Protein AF-A0A8S3KA37-F1 (afdb_monomer_lite)

InterPro domains:
  IPR011990 Tetratricopeptide-like helical domain superfamily [G3DSA:1.25.40.10] (1-98)
  IPR050421 Pentatricopeptide repeat-containing [PTHR47928] (1-91)

Secondary structure (DSSP, 8-state):
-HHHHHTT-HHHHHHHHHHHHTTS---HHHHHHHHHHHHHTT-HHHHHHHHHHHHHH-TT-HHHHHHHHHHHHHHHHHTT-HHHHHHHHHHHHHHHT--

Sequence (99 aa):
VDCLSRLFMFDEAQKLIEDYKKTNTPNIVMYMSLLSGARNSRNSNLSEKIYKRMKTLFPNAKESLAAGVVLLSNIYSSLGKHEEAKTFRSNQIEELGVK

Organism: NCBI:txid392030

Foldseek 3Di:
DLVCLLVVVLVVLVVVQVVCVVPDQRDLVSLLSNLLSCLVVLNLPSLVVSLVVCCVRPVPPLVSSLVSLLSSLVSCVVVVNNVCSVVSNVVSNVVSVPD

pLDDT: mean 93.56, std 5.08, range [57.84, 97.88]

Radius of gyration: 13.3 Å; chains: 1; bounding box: 25×32×36 Å

Structure (mmCIF, N/CA/C/O backbone):
data_AF-A0A8S3KA37-F1
#
_entry.id   AF-A0A8S3KA37-F1
#
loop_
_atom_site.group_PDB
_atom_site.id
_atom_site.type_symbol
_atom_site.label_atom_id
_atom_site.label_alt_id
_atom_site.label_comp_id
_atom_site.label_asym_id
_atom_site.label_entity_id
_atom_site.label_seq_id
_atom_site.pdbx_PDB_ins_code
_atom_site.Cartn_x
_atom_site.Cartn_y
_atom_site.Cartn_z
_atom_site.occupancy
_atom_site.B_iso_or_equiv
_atom_site.auth_seq_id
_atom_site.auth_comp_id
_atom_site.auth_asym_id
_atom_site.auth_atom_id
_atom_site.pdbx_PDB_model_num
ATOM 1 N N . VAL A 1 1 ? -5.691 -3.328 -12.843 1.00 93.62 1 VAL A N 1
ATOM 2 C CA . VAL A 1 1 ? -5.612 -3.328 -11.361 1.00 93.62 1 VAL A CA 1
ATOM 3 C C . VAL A 1 1 ? -6.843 -2.684 -10.751 1.00 93.62 1 VAL A C 1
ATOM 5 O O . VAL A 1 1 ? -7.555 -3.400 -10.071 1.00 93.62 1 VAL A O 1
ATOM 8 N N . ASP A 1 2 ? -7.159 -1.419 -11.063 1.00 94.12 2 ASP A N 1
ATOM 9 C CA . ASP A 1 2 ? -8.346 -0.719 -10.523 1.00 94.12 2 ASP A CA 1
ATOM 10 C C . ASP A 1 2 ? -9.649 -1.539 -10.606 1.00 94.12 2 ASP A C 1
ATOM 12 O O . ASP A 1 2 ? -10.267 -1.783 -9.573 1.00 94.12 2 ASP A O 1
ATOM 16 N N . CYS A 1 3 ? -10.015 -2.064 -11.785 1.00 96.62 3 CYS A N 1
ATOM 17 C CA . CYS A 1 3 ? -11.229 -2.881 -11.937 1.00 96.62 3 CYS A CA 1
ATOM 18 C C . CYS A 1 3 ? -11.251 -4.106 -11.005 1.00 96.62 3 CYS A C 1
A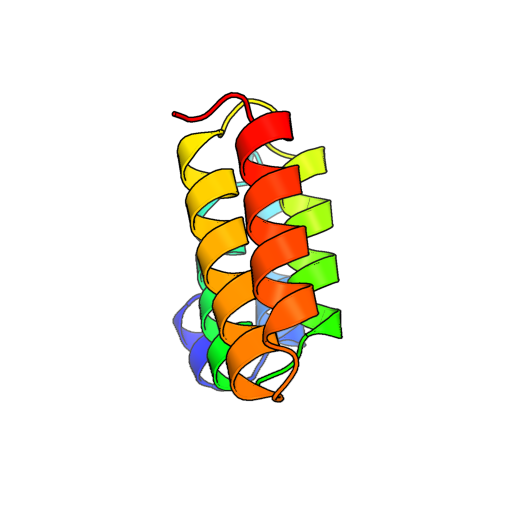TOM 20 O O . CYS A 1 3 ? -12.232 -4.324 -10.303 1.00 96.62 3 CYS A O 1
ATOM 22 N N . LEU A 1 4 ? -10.155 -4.874 -10.955 1.00 96.56 4 LEU A N 1
ATOM 23 C CA . LEU A 1 4 ? -10.040 -6.068 -10.105 1.00 96.56 4 LEU A CA 1
ATOM 24 C C . LEU A 1 4 ? -10.139 -5.703 -8.618 1.00 96.56 4 LEU A C 1
ATOM 26 O O . LEU A 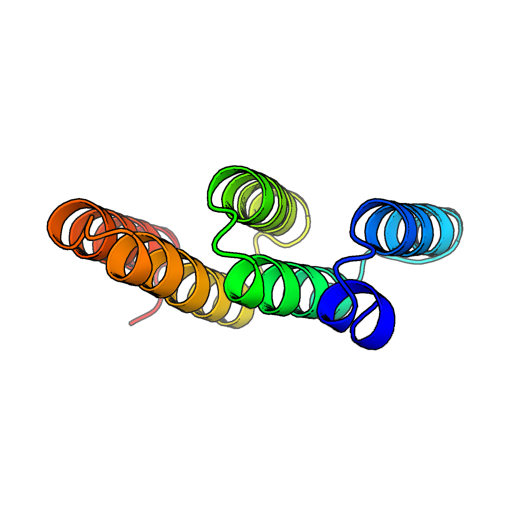1 4 ? -10.866 -6.337 -7.862 1.00 96.56 4 LEU A O 1
ATOM 30 N N . SER A 1 5 ? -9.467 -4.629 -8.201 1.00 94.06 5 SER A N 1
ATOM 31 C CA . SER A 1 5 ? -9.482 -4.171 -6.811 1.00 94.06 5 SER A CA 1
ATOM 32 C C . SER A 1 5 ? -10.860 -3.669 -6.365 1.00 94.06 5 SER A C 1
ATOM 34 O O . SER A 1 5 ? -11.217 -3.851 -5.204 1.00 94.06 5 SER A O 1
ATOM 36 N N . ARG A 1 6 ? -11.658 -3.080 -7.267 1.00 91.88 6 ARG A N 1
ATOM 37 C CA . ARG A 1 6 ? -13.056 -2.693 -6.987 1.00 91.88 6 ARG A CA 1
ATOM 38 C C . ARG A 1 6 ? -14.008 -3.884 -6.891 1.00 91.88 6 ARG A C 1
ATOM 40 O O . ARG A 1 6 ? -15.025 -3.774 -6.219 1.00 91.88 6 ARG A O 1
ATOM 47 N N . LEU A 1 7 ? -13.667 -4.999 -7.533 1.00 94.38 7 LEU A N 1
ATOM 48 C CA . LEU A 1 7 ? -14.394 -6.269 -7.452 1.00 94.38 7 LEU A CA 1
ATOM 49 C C . LEU A 1 7 ? -13.900 -7.166 -6.305 1.00 94.38 7 LEU A C 1
ATOM 51 O O . LEU A 1 7 ? -14.300 -8.322 -6.226 1.00 94.38 7 LEU A O 1
ATOM 55 N N . PHE A 1 8 ? -13.022 -6.658 -5.430 1.00 92.81 8 PHE A N 1
A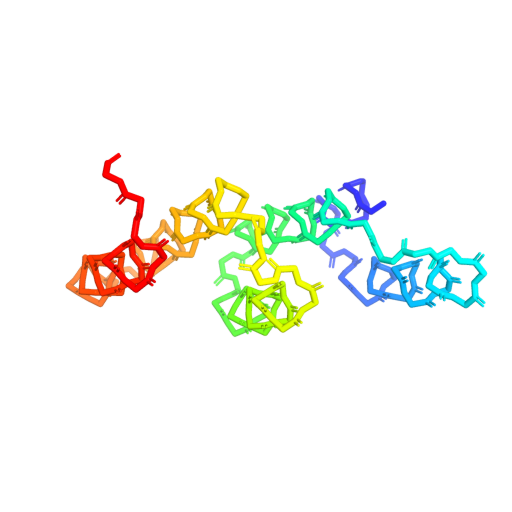TOM 56 C CA . PHE A 1 8 ? -12.392 -7.411 -4.335 1.00 92.81 8 PHE A CA 1
ATOM 57 C C . PHE A 1 8 ? -11.552 -8.621 -4.790 1.00 92.81 8 PHE A C 1
ATOM 59 O O . PHE A 1 8 ? -11.184 -9.468 -3.979 1.00 92.81 8 PHE A O 1
ATOM 66 N N . MET A 1 9 ? -11.177 -8.662 -6.072 1.00 95.94 9 MET A N 1
ATOM 67 C CA . MET A 1 9 ? -10.307 -9.671 -6.688 1.00 95.94 9 MET A CA 1
ATOM 68 C C . MET A 1 9 ? -8.834 -9.316 -6.439 1.00 95.94 9 MET A C 1
ATOM 70 O O . MET A 1 9 ? -8.090 -8.904 -7.337 1.00 95.94 9 MET A O 1
ATOM 74 N N . PHE A 1 10 ? -8.437 -9.327 -5.164 1.00 94.25 10 PHE A N 1
ATOM 75 C CA . PHE A 1 10 ? -7.138 -8.812 -4.725 1.00 94.25 10 PHE A CA 1
ATOM 76 C C . PHE A 1 10 ? -5.963 -9.695 -5.132 1.00 94.25 10 PHE A C 1
ATOM 78 O O . PHE A 1 10 ? -4.875 -9.166 -5.369 1.00 94.25 10 PHE A O 1
ATOM 85 N N . ASP A 1 11 ? -6.164 -11.005 -5.227 1.00 95.12 11 ASP A N 1
ATOM 86 C CA . ASP A 1 11 ? -5.110 -11.942 -5.609 1.00 95.12 1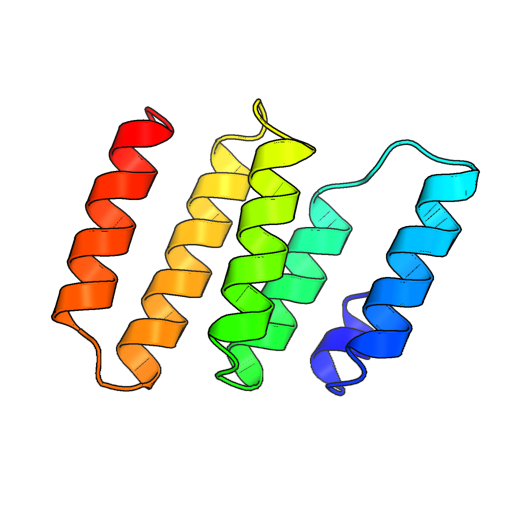1 ASP A CA 1
ATOM 87 C C . ASP A 1 11 ? -4.806 -11.824 -7.104 1.00 95.12 11 ASP A C 1
ATOM 89 O O . ASP A 1 11 ? -3.646 -11.740 -7.505 1.00 95.12 11 ASP A O 1
ATOM 93 N N . GLU A 1 12 ? -5.835 -11.678 -7.939 1.00 97.88 12 GLU A N 1
ATOM 94 C CA . GLU A 1 12 ? -5.703 -11.411 -9.370 1.00 97.88 12 GLU A CA 1
ATOM 95 C C . GLU A 1 12 ? -5.077 -10.040 -9.622 1.00 97.88 12 GLU A C 1
ATOM 97 O O . GLU A 1 12 ? -4.218 -9.891 -10.492 1.00 97.88 12 GLU A O 1
ATOM 102 N N . ALA A 1 13 ? -5.469 -9.030 -8.841 1.00 97.38 13 ALA A N 1
ATOM 103 C CA . ALA A 1 13 ? -4.872 -7.706 -8.923 1.00 97.38 13 ALA A CA 1
ATOM 104 C C . ALA A 1 13 ? -3.377 -7.727 -8.556 1.00 97.38 13 ALA A C 1
ATOM 106 O O . ALA A 1 13 ? -2.577 -7.083 -9.236 1.00 97.38 13 ALA A O 1
ATOM 107 N N . GLN A 1 14 ? -2.991 -8.483 -7.522 1.00 95.88 14 GLN A N 1
ATOM 108 C CA . GLN A 1 14 ? -1.591 -8.683 -7.139 1.00 95.88 14 GLN A CA 1
ATOM 109 C C . GLN A 1 14 ? -0.818 -9.468 -8.198 1.00 95.88 14 GLN A C 1
ATOM 111 O O . GLN A 1 14 ? 0.271 -9.047 -8.584 1.00 95.88 14 GLN A O 1
ATOM 116 N N . LYS A 1 15 ? -1.393 -10.554 -8.724 1.00 97.50 15 LYS A N 1
ATOM 117 C CA . LYS A 1 15 ? -0.790 -11.332 -9.809 1.00 97.50 15 LYS A CA 1
ATOM 118 C C . LYS A 1 15 ? -0.522 -10.458 -11.032 1.00 97.50 15 LYS A C 1
ATOM 120 O O . LYS A 1 15 ? 0.578 -10.498 -11.565 1.00 97.50 15 LYS A O 1
ATOM 125 N N . LEU A 1 16 ? -1.473 -9.603 -11.413 1.00 97.69 16 LEU A N 1
ATOM 126 C CA . LEU A 1 16 ? -1.303 -8.661 -12.520 1.00 97.69 16 LEU A CA 1
ATOM 127 C C . LEU A 1 16 ? -0.146 -7.674 -12.281 1.00 97.69 16 LEU A C 1
ATOM 129 O O . LEU A 1 16 ? 0.591 -7.357 -13.213 1.00 97.69 16 LEU A O 1
ATOM 133 N N . ILE A 1 17 ? 0.030 -7.186 -11.047 1.00 97.12 17 ILE A N 1
ATOM 134 C CA . ILE A 1 17 ? 1.171 -6.330 -10.680 1.00 97.12 17 ILE A CA 1
ATOM 135 C C . ILE A 1 17 ? 2.488 -7.102 -10.796 1.00 97.12 17 ILE A C 1
ATOM 137 O O . ILE A 1 17 ? 3.456 -6.585 -11.353 1.00 97.12 17 ILE A O 1
ATOM 141 N N . GLU A 1 18 ? 2.542 -8.327 -10.279 1.00 96.19 18 GLU A N 1
ATOM 142 C CA . GLU A 1 18 ? 3.753 -9.148 -10.327 1.00 96.19 18 GLU A CA 1
ATOM 143 C C . GLU A 1 18 ? 4.106 -9.577 -11.757 1.00 96.19 18 GLU A C 1
ATOM 145 O O . GLU A 1 18 ? 5.278 -9.542 -12.124 1.00 96.19 18 GLU A O 1
ATOM 150 N N . ASP A 1 19 ? 3.116 -9.885 -12.595 1.00 97.62 19 ASP A N 1
ATOM 151 C CA . ASP A 1 19 ? 3.321 -10.173 -14.015 1.00 97.62 19 ASP A CA 1
ATOM 152 C C . ASP A 1 19 ? 3.838 -8.942 -14.772 1.00 97.62 19 ASP A C 1
ATOM 154 O O . ASP A 1 19 ? 4.809 -9.051 -15.519 1.00 97.62 19 ASP A O 1
ATOM 158 N N . TYR A 1 20 ? 3.272 -7.755 -14.523 1.00 96.56 20 TYR A N 1
ATOM 159 C CA . TYR A 1 20 ? 3.753 -6.501 -15.114 1.00 96.56 20 TYR A CA 1
ATOM 160 C C . TYR A 1 20 ? 5.226 -6.226 -14.773 1.00 96.56 20 TYR A C 1
ATOM 162 O O . TYR A 1 20 ? 6.007 -5.831 -15.641 1.00 96.56 20 TYR A O 1
ATOM 170 N N . LYS A 1 21 ? 5.631 -6.496 -13.526 1.00 95.44 21 LYS A N 1
ATOM 171 C CA . LYS A 1 21 ? 7.004 -6.284 -13.038 1.00 95.44 21 LYS A CA 1
ATOM 172 C C . LYS A 1 21 ? 8.053 -7.189 -13.682 1.00 95.44 21 LYS A C 1
ATOM 174 O O . LYS A 1 21 ? 9.236 -6.878 -13.588 1.00 95.44 21 LYS A O 1
ATOM 179 N N . LYS A 1 22 ? 7.660 -8.296 -14.320 1.00 96.25 22 LYS A N 1
ATOM 180 C CA . LYS A 1 22 ? 8.610 -9.200 -14.994 1.00 96.25 22 LYS A CA 1
ATOM 181 C C . LYS A 1 22 ? 9.309 -8.532 -16.176 1.00 96.25 22 LYS A C 1
ATOM 183 O O . LYS A 1 22 ? 10.427 -8.911 -16.504 1.00 96.25 22 LYS A O 1
ATOM 188 N N . THR A 1 23 ? 8.658 -7.560 -16.813 1.00 96.81 23 THR A N 1
ATOM 189 C CA . THR A 1 23 ? 9.169 -6.893 -18.020 1.00 96.81 23 THR A CA 1
ATOM 190 C C . THR A 1 23 ? 9.152 -5.368 -17.932 1.00 96.81 23 THR A C 1
ATOM 192 O O . THR A 1 23 ? 9.646 -4.711 -18.842 1.00 96.81 23 THR A O 1
ATOM 195 N N . ASN A 1 24 ? 8.622 -4.790 -16.848 1.00 97.19 24 ASN A N 1
ATOM 196 C CA . ASN A 1 24 ? 8.497 -3.344 -16.675 1.00 97.19 24 ASN A CA 1
ATOM 197 C C . ASN A 1 24 ? 8.951 -2.896 -15.283 1.00 97.19 24 ASN A C 1
ATOM 199 O O . ASN A 1 24 ? 8.810 -3.618 -14.294 1.00 97.19 24 ASN A O 1
ATOM 203 N N . THR A 1 25 ? 9.408 -1.648 -15.186 1.00 94.94 25 THR A N 1
ATOM 204 C CA . THR A 1 25 ? 9.644 -0.987 -13.898 1.00 94.94 25 THR A CA 1
ATOM 205 C C . THR A 1 25 ? 8.334 -0.900 -13.108 1.00 94.94 25 THR A C 1
ATOM 207 O O . THR A 1 25 ? 7.314 -0.519 -13.691 1.00 94.94 25 THR A O 1
ATOM 210 N N . PRO A 1 26 ? 8.328 -1.211 -11.794 1.00 93.56 26 PRO A N 1
ATOM 211 C CA . PRO A 1 26 ? 7.145 -1.071 -10.953 1.00 93.56 26 PRO A CA 1
ATOM 212 C C . PRO A 1 26 ? 6.479 0.299 -11.118 1.00 93.56 26 PRO A C 1
ATOM 214 O O . PRO A 1 26 ? 7.152 1.325 -11.167 1.00 93.56 26 PRO A O 1
ATOM 217 N N . ASN A 1 27 ? 5.148 0.319 -11.170 1.00 95.88 27 ASN A N 1
ATOM 218 C CA . ASN A 1 27 ? 4.376 1.548 -11.309 1.00 95.88 27 ASN A CA 1
ATOM 219 C C . ASN A 1 27 ? 3.557 1.797 -10.038 1.00 95.88 27 ASN A C 1
ATOM 221 O O . ASN A 1 27 ? 2.682 1.002 -9.687 1.00 95.88 27 ASN A O 1
ATOM 225 N N . ILE A 1 28 ? 3.824 2.913 -9.358 1.00 96.31 28 ILE A N 1
ATOM 226 C CA . ILE A 1 28 ? 3.156 3.270 -8.102 1.00 96.31 28 ILE A CA 1
ATOM 227 C C . ILE A 1 28 ? 1.638 3.417 -8.249 1.00 96.31 28 ILE A C 1
ATOM 229 O O . ILE A 1 28 ? 0.902 3.084 -7.321 1.00 96.31 28 ILE A O 1
ATOM 233 N N . VAL A 1 29 ? 1.150 3.825 -9.425 1.00 96.19 29 VAL A N 1
ATOM 234 C CA . VAL A 1 29 ? -0.287 3.978 -9.697 1.00 96.19 29 VAL A CA 1
ATOM 235 C C . VAL A 1 29 ? -1.013 2.642 -9.541 1.00 96.19 29 VAL A C 1
ATOM 237 O O . VAL A 1 29 ? -2.104 2.601 -8.979 1.00 96.19 29 VAL A O 1
ATOM 240 N N . MET A 1 30 ? -0.390 1.528 -9.943 1.00 97.31 30 MET A N 1
ATOM 241 C CA . MET A 1 30 ? -0.976 0.195 -9.774 1.00 97.31 30 MET A CA 1
ATOM 242 C C . MET A 1 30 ? -1.163 -0.152 -8.292 1.00 97.31 30 MET A C 1
ATOM 244 O O . MET A 1 30 ? -2.217 -0.649 -7.899 1.00 97.31 30 MET A O 1
ATOM 248 N N . TYR A 1 31 ? -0.176 0.162 -7.452 1.00 97.25 31 TYR A N 1
ATOM 249 C CA . TYR A 1 31 ? -0.272 -0.052 -6.008 1.00 97.25 31 TYR A CA 1
ATOM 250 C C . TYR A 1 31 ? -1.294 0.886 -5.350 1.00 97.25 31 TYR A C 1
ATOM 252 O O . TYR A 1 31 ? -2.044 0.443 -4.482 1.00 97.25 31 TYR A O 1
ATOM 260 N N . MET A 1 32 ? -1.400 2.140 -5.805 1.00 96.19 32 MET A N 1
ATOM 261 C CA . MET A 1 32 ? -2.434 3.079 -5.348 1.00 96.19 32 MET A CA 1
ATOM 262 C C . MET A 1 32 ? -3.849 2.597 -5.684 1.00 96.19 32 MET A C 1
ATOM 264 O O . MET A 1 32 ? -4.738 2.663 -4.833 1.00 96.19 32 MET A O 1
ATOM 268 N N . SER A 1 33 ? -4.067 2.065 -6.891 1.00 95.50 33 SER A N 1
ATOM 269 C CA . SER A 1 33 ? -5.348 1.451 -7.263 1.00 95.50 33 SER A CA 1
ATOM 270 C C . SER A 1 33 ? -5.684 0.261 -6.365 1.00 95.50 33 SER A C 1
ATOM 272 O O . SER A 1 33 ? -6.814 0.151 -5.886 1.00 95.50 33 SER A O 1
ATOM 274 N N . LEU A 1 34 ? -4.698 -0.600 -6.090 1.00 95.75 34 LEU A N 1
ATOM 275 C CA . LEU A 1 34 ? -4.880 -1.748 -5.206 1.00 95.75 34 LEU A CA 1
ATOM 276 C C . LEU A 1 34 ? -5.231 -1.313 -3.776 1.00 95.75 34 LEU A C 1
ATOM 278 O O . LEU A 1 34 ? -6.169 -1.846 -3.182 1.00 95.75 34 LEU A O 1
ATOM 282 N N . LEU A 1 35 ? -4.537 -0.300 -3.252 1.00 94.88 35 LEU A N 1
ATOM 283 C CA . LEU A 1 35 ? -4.795 0.251 -1.924 1.00 94.88 35 LEU A CA 1
ATOM 284 C C . LEU A 1 35 ? -6.190 0.889 -1.813 1.00 94.88 35 LEU A C 1
ATOM 286 O O . LEU A 1 35 ? -6.897 0.685 -0.827 1.00 94.88 35 LEU A O 1
ATOM 290 N N . SER A 1 36 ? -6.612 1.629 -2.840 1.00 92.00 36 SER A N 1
ATOM 291 C CA . SER A 1 36 ? -7.947 2.233 -2.904 1.00 92.00 36 SER A CA 1
ATOM 292 C C . SER A 1 36 ? -9.063 1.178 -2.877 1.00 92.00 36 SER A C 1
ATOM 294 O O . SER A 1 36 ? -10.053 1.340 -2.162 1.00 92.00 36 SER A O 1
ATOM 296 N N . GLY A 1 37 ? -8.890 0.055 -3.586 1.00 91.56 37 GLY A N 1
ATOM 297 C CA . GLY A 1 37 ? -9.826 -1.071 -3.508 1.00 91.56 37 GLY A CA 1
ATOM 298 C C . GLY A 1 37 ? -9.822 -1.753 -2.136 1.00 91.56 37 GLY A C 1
ATOM 299 O O . GLY A 1 37 ? -10.887 -2.021 -1.577 1.00 91.56 37 GLY A O 1
ATOM 300 N N . ALA A 1 38 ? -8.641 -1.957 -1.539 1.00 88.38 38 ALA A N 1
ATOM 301 C CA . ALA A 1 38 ? -8.510 -2.549 -0.205 1.00 88.38 38 ALA A CA 1
ATOM 302 C C . ALA A 1 38 ? -9.232 -1.716 0.872 1.00 88.38 38 ALA A C 1
ATOM 304 O O . ALA A 1 38 ? -9.908 -2.284 1.735 1.00 88.38 38 ALA A O 1
ATOM 305 N N . ARG A 1 39 ? -9.213 -0.380 0.761 1.00 86.94 39 ARG A N 1
ATOM 306 C CA . ARG A 1 39 ? -10.011 0.515 1.615 1.00 86.94 39 ARG A CA 1
ATOM 307 C C . ARG A 1 39 ? -11.501 0.191 1.579 1.00 86.94 39 ARG A C 1
ATOM 309 O O . ARG A 1 39 ? -12.129 0.135 2.633 1.00 86.94 39 ARG A O 1
ATOM 316 N N . ASN A 1 40 ? -12.071 -0.040 0.397 1.00 80.06 40 ASN A N 1
ATOM 317 C CA . ASN A 1 40 ? -13.503 -0.321 0.258 1.00 80.06 40 ASN A CA 1
ATOM 318 C C . ASN A 1 40 ? -13.900 -1.647 0.935 1.00 80.06 40 ASN A C 1
ATOM 320 O O . ASN A 1 40 ? -15.037 -1.792 1.370 1.00 80.06 40 ASN A O 1
ATOM 324 N N . SER A 1 41 ? -12.952 -2.578 1.086 1.00 79.19 41 SER A N 1
ATOM 325 C CA . SER A 1 41 ? -13.144 -3.836 1.824 1.00 79.19 41 SER A CA 1
ATOM 326 C C . SER A 1 41 ? -12.903 -3.726 3.338 1.00 79.19 41 SER A C 1
ATOM 328 O O . SER A 1 41 ? -13.034 -4.719 4.046 1.00 79.19 41 SER A O 1
ATOM 330 N N . ARG A 1 42 ? -12.508 -2.543 3.843 1.00 83.31 42 ARG A N 1
ATOM 331 C CA . ARG A 1 42 ? -12.052 -2.301 5.231 1.00 83.31 42 ARG A CA 1
ATOM 332 C C . ARG A 1 42 ? -10.944 -3.258 5.705 1.00 83.31 42 ARG A C 1
ATOM 334 O O . ARG A 1 42 ? -10.777 -3.486 6.900 1.00 83.31 42 ARG A O 1
ATOM 341 N N . ASN A 1 43 ? -10.153 -3.798 4.777 1.00 85.00 43 ASN A N 1
ATOM 342 C CA . ASN A 1 43 ? -9.082 -4.741 5.081 1.00 85.00 43 ASN A CA 1
ATOM 343 C C . ASN A 1 43 ? -7.789 -3.987 5.436 1.00 85.00 43 ASN A C 1
ATOM 345 O O . ASN A 1 43 ? -6.970 -3.670 4.565 1.00 85.00 43 ASN A O 1
ATOM 349 N N . SER A 1 44 ? -7.613 -3.677 6.724 1.00 87.75 44 SER A N 1
ATOM 350 C CA . SER A 1 44 ? -6.430 -2.966 7.233 1.00 87.75 44 SER A CA 1
ATOM 351 C C . SER A 1 44 ? -5.133 -3.739 6.986 1.00 87.75 44 SER A C 1
ATOM 353 O O . SER A 1 44 ? -4.157 -3.150 6.536 1.00 87.75 44 SER A O 1
ATOM 355 N N . ASN A 1 45 ? -5.135 -5.062 7.171 1.00 91.31 45 ASN A N 1
ATOM 356 C CA . ASN A 1 45 ? -3.952 -5.909 6.991 1.00 91.31 45 ASN A CA 1
ATOM 357 C C . ASN A 1 45 ? -3.426 -5.862 5.545 1.00 91.31 45 ASN A C 1
ATOM 359 O O . ASN A 1 45 ? -2.241 -5.613 5.313 1.00 91.31 45 ASN A O 1
ATOM 363 N N . LEU A 1 46 ? -4.311 -6.043 4.559 1.00 91.75 46 LEU A N 1
ATOM 364 C CA . LEU A 1 46 ? -3.936 -5.935 3.148 1.00 91.75 46 LEU A CA 1
ATOM 365 C C . LEU A 1 46 ? -3.429 -4.525 2.818 1.00 91.75 46 LEU A C 1
ATOM 367 O O . LEU A 1 46 ? -2.398 -4.373 2.164 1.00 91.75 46 LEU A O 1
ATOM 371 N N . SER A 1 47 ? -4.113 -3.498 3.318 1.00 92.69 47 SER A N 1
ATOM 372 C CA . SER A 1 47 ? -3.755 -2.097 3.079 1.00 92.69 47 SER A CA 1
ATOM 373 C C . SER A 1 47 ? -2.376 -1.742 3.641 1.00 92.69 47 SER A C 1
ATOM 375 O O . SER A 1 47 ? -1.571 -1.115 2.954 1.00 92.69 47 SER A O 1
ATOM 377 N N . GLU A 1 48 ? -2.051 -2.214 4.846 1.00 94.56 48 GLU A N 1
ATOM 378 C CA . GLU A 1 48 ? -0.724 -2.074 5.454 1.00 94.56 48 GLU A CA 1
ATOM 379 C C . GLU A 1 48 ? 0.368 -2.769 4.647 1.00 94.56 48 GLU A C 1
ATOM 381 O O . GLU A 1 48 ? 1.439 -2.196 4.438 1.00 94.56 48 GLU A O 1
ATOM 386 N N . LYS A 1 49 ? 0.111 -3.990 4.164 1.00 95.38 49 LYS A N 1
ATOM 387 C CA . LYS A 1 49 ? 1.063 -4.723 3.317 1.00 95.38 49 LYS A CA 1
ATOM 388 C C . LYS A 1 49 ? 1.343 -3.976 2.015 1.00 95.38 49 LYS A C 1
ATOM 390 O O . LYS A 1 49 ? 2.508 -3.825 1.643 1.00 95.38 49 LYS A O 1
ATOM 395 N N . ILE A 1 50 ? 0.299 -3.473 1.354 1.00 95.75 50 ILE A N 1
ATOM 396 C CA . ILE A 1 50 ? 0.428 -2.686 0.120 1.00 95.75 50 ILE A CA 1
ATOM 397 C C . ILE A 1 50 ? 1.229 -1.412 0.389 1.00 95.75 50 ILE A C 1
ATOM 399 O O . ILE A 1 50 ? 2.192 -1.136 -0.324 1.00 95.75 50 ILE A O 1
ATOM 403 N N . TYR A 1 51 ? 0.886 -0.668 1.441 1.00 96.06 51 TYR A N 1
ATOM 404 C CA . TYR A 1 51 ? 1.565 0.580 1.776 1.00 96.06 51 TYR A CA 1
ATOM 405 C C . TYR A 1 51 ? 3.043 0.369 2.141 1.00 96.06 51 TYR A C 1
ATOM 407 O O . TYR A 1 51 ? 3.913 1.075 1.631 1.00 96.06 51 TYR A O 1
ATOM 415 N N . LYS A 1 52 ? 3.367 -0.662 2.936 1.00 96.12 52 LYS A N 1
ATOM 416 C CA . LYS A 1 52 ? 4.763 -1.049 3.217 1.00 96.12 52 LYS A CA 1
ATOM 417 C C . LYS A 1 52 ? 5.526 -1.353 1.928 1.00 96.12 52 LYS A C 1
ATOM 419 O O . LYS A 1 52 ? 6.636 -0.862 1.741 1.00 96.12 52 LYS A O 1
ATOM 424 N N . ARG A 1 53 ? 4.912 -2.104 1.007 1.00 96.06 53 ARG A N 1
ATOM 425 C CA . ARG A 1 53 ? 5.510 -2.412 -0.298 1.00 96.06 53 ARG A CA 1
ATOM 426 C C . ARG A 1 53 ? 5.740 -1.154 -1.134 1.00 96.06 53 ARG A C 1
ATOM 428 O O . ARG A 1 53 ? 6.788 -1.051 -1.766 1.00 96.06 53 ARG A O 1
ATOM 435 N N . MET A 1 54 ? 4.813 -0.195 -1.105 1.00 97.00 54 MET A N 1
ATOM 436 C CA . MET A 1 54 ? 4.986 1.094 -1.773 1.00 97.00 54 MET A CA 1
ATOM 437 C C . MET A 1 54 ? 6.177 1.874 -1.215 1.00 97.00 54 MET A C 1
ATOM 439 O O . MET A 1 54 ? 6.983 2.350 -2.006 1.00 97.00 54 MET A O 1
ATOM 443 N N . LYS A 1 55 ? 6.337 1.959 0.115 1.00 96.19 55 LYS A N 1
ATOM 444 C CA . LYS A 1 55 ? 7.500 2.628 0.732 1.00 96.19 55 LYS A CA 1
ATOM 445 C C . LYS A 1 55 ? 8.821 2.002 0.281 1.00 96.19 55 LYS A C 1
ATOM 447 O O . LYS A 1 55 ? 9.763 2.723 -0.021 1.00 96.19 55 LYS A O 1
ATOM 452 N N . THR A 1 56 ? 8.882 0.671 0.201 1.00 96.56 56 THR A N 1
ATOM 453 C CA . THR A 1 56 ? 10.087 -0.042 -0.250 1.00 96.56 56 THR A CA 1
ATOM 454 C C . THR A 1 56 ? 10.395 0.192 -1.728 1.00 96.56 56 THR A C 1
ATOM 456 O O . THR A 1 56 ? 11.553 0.368 -2.086 1.00 96.56 56 THR A O 1
ATOM 459 N N . LEU A 1 57 ? 9.382 0.155 -2.599 1.00 96.31 57 LEU A N 1
ATOM 460 C CA . LEU A 1 57 ? 9.585 0.251 -4.049 1.00 96.31 57 LEU A CA 1
ATOM 461 C C . LEU A 1 57 ? 9.708 1.694 -4.551 1.00 96.31 57 LEU A C 1
ATOM 463 O O . LEU A 1 57 ? 10.332 1.925 -5.582 1.00 96.31 57 LEU A O 1
ATOM 467 N N . PHE A 1 58 ? 9.109 2.653 -3.844 1.00 96.62 58 PHE A N 1
ATOM 468 C CA . PHE A 1 58 ? 8.991 4.043 -4.281 1.00 96.62 58 PHE A CA 1
ATOM 469 C C . PHE A 1 58 ? 9.361 5.035 -3.167 1.00 96.62 58 PHE A C 1
ATOM 471 O O . PHE A 1 58 ? 8.560 5.917 -2.851 1.00 96.62 58 PHE A O 1
ATOM 478 N N . PRO A 1 59 ? 10.566 4.946 -2.574 1.00 95.25 59 PRO A N 1
ATOM 479 C CA . PRO A 1 59 ? 10.946 5.783 -1.430 1.00 95.25 59 PRO A CA 1
ATOM 480 C C . PRO A 1 59 ? 10.900 7.291 -1.732 1.00 95.25 59 PRO A C 1
ATOM 482 O O . PRO A 1 59 ? 10.692 8.097 -0.831 1.00 95.25 59 PRO A O 1
ATOM 485 N N . ASN A 1 60 ? 11.039 7.676 -3.005 1.00 95.00 60 ASN A N 1
ATOM 486 C CA . ASN A 1 60 ? 11.036 9.074 -3.440 1.00 95.00 60 ASN A CA 1
ATOM 487 C C . ASN A 1 60 ? 9.647 9.599 -3.844 1.00 95.00 60 ASN A C 1
ATOM 489 O O . ASN A 1 60 ? 9.510 10.787 -4.117 1.00 95.00 60 ASN A O 1
ATOM 493 N N . ALA A 1 61 ? 8.612 8.753 -3.894 1.00 95.44 61 ALA A N 1
ATOM 494 C CA . ALA A 1 61 ? 7.273 9.141 -4.345 1.00 95.44 61 ALA A CA 1
ATOM 495 C C . ALA A 1 61 ? 6.417 9.698 -3.193 1.00 95.44 61 ALA A C 1
ATOM 497 O O . ALA A 1 61 ? 5.349 9.166 -2.869 1.00 95.44 61 ALA A O 1
ATOM 498 N N . LYS A 1 62 ? 6.918 10.750 -2.540 1.00 94.88 62 LYS A N 1
ATOM 499 C CA . LYS A 1 62 ? 6.398 11.274 -1.269 1.00 94.88 62 LYS A CA 1
ATOM 500 C C . LYS A 1 62 ? 4.916 11.638 -1.318 1.00 94.88 62 LYS A C 1
ATOM 502 O O . LYS A 1 62 ? 4.184 11.303 -0.393 1.00 94.88 62 LYS A O 1
ATOM 507 N N . GLU A 1 63 ? 4.451 12.248 -2.401 1.00 94.12 63 GLU A N 1
ATOM 508 C CA . GLU A 1 63 ? 3.062 12.684 -2.573 1.00 94.12 63 GLU A CA 1
ATOM 509 C C . GLU A 1 63 ? 2.111 11.484 -2.656 1.00 94.12 63 GLU A C 1
ATOM 511 O O . GLU A 1 63 ? 1.056 11.455 -2.022 1.00 94.12 63 GLU A O 1
ATOM 516 N N . SER A 1 64 ? 2.509 10.447 -3.398 1.00 95.62 64 SER A N 1
ATOM 517 C CA . SER A 1 64 ? 1.730 9.209 -3.512 1.00 95.62 64 SER A CA 1
ATOM 518 C C . SER A 1 64 ? 1.740 8.412 -2.207 1.00 95.62 64 SER A C 1
ATOM 520 O O . SER A 1 64 ? 0.719 7.842 -1.824 1.00 95.62 64 SER A O 1
ATOM 522 N N . LEU A 1 65 ? 2.869 8.398 -1.491 1.00 96.94 65 LEU A N 1
ATOM 523 C CA . LEU A 1 65 ? 2.952 7.798 -0.161 1.00 96.94 65 LEU A CA 1
ATOM 524 C C . LEU A 1 65 ? 2.062 8.550 0.837 1.00 96.94 65 LEU A C 1
ATOM 526 O O . LEU A 1 65 ? 1.282 7.911 1.538 1.00 96.94 65 LEU A O 1
ATOM 530 N N . ALA A 1 66 ? 2.073 9.885 0.838 1.00 96.00 66 ALA A N 1
ATOM 531 C CA . ALA A 1 66 ? 1.193 10.696 1.679 1.00 96.00 66 ALA A CA 1
ATOM 532 C C . ALA A 1 66 ? -0.292 10.429 1.379 1.00 96.00 66 ALA A C 1
ATOM 534 O O . ALA A 1 66 ? -1.087 10.236 2.302 1.00 96.00 66 ALA A O 1
ATOM 535 N N . ALA A 1 67 ? -0.673 10.316 0.102 1.00 94.94 67 ALA A N 1
ATOM 536 C CA . ALA A 1 67 ? -2.023 9.897 -0.277 1.00 94.94 67 ALA A CA 1
ATOM 537 C C . ALA A 1 67 ? -2.364 8.493 0.265 1.00 94.94 67 ALA A C 1
ATOM 539 O O . ALA A 1 67 ? -3.465 8.272 0.774 1.00 94.94 67 ALA A O 1
ATOM 540 N N . GLY A 1 68 ? -1.410 7.558 0.225 1.00 95.69 68 GLY A N 1
ATOM 541 C CA . GLY A 1 68 ? -1.542 6.232 0.832 1.00 95.69 68 GLY A CA 1
ATOM 542 C C . GLY A 1 68 ? -1.768 6.272 2.349 1.00 95.69 68 GLY A C 1
ATOM 543 O O . GLY A 1 68 ? -2.651 5.574 2.849 1.00 95.69 68 GLY A O 1
ATOM 544 N N . VAL A 1 69 ? -1.052 7.140 3.075 1.00 95.94 69 VAL A N 1
ATOM 545 C CA . VAL A 1 69 ? -1.250 7.362 4.522 1.00 95.94 69 VAL A CA 1
ATOM 546 C C . VAL A 1 69 ? -2.679 7.800 4.816 1.00 95.94 69 VAL A C 1
ATOM 548 O O . VAL A 1 69 ? -3.321 7.255 5.715 1.00 95.94 69 VAL A O 1
ATOM 551 N N . VAL A 1 70 ? -3.201 8.755 4.039 1.00 94.62 70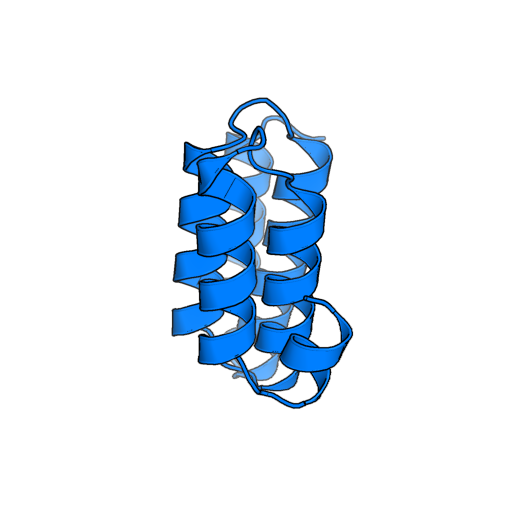 VAL A N 1
ATOM 552 C CA . VAL A 1 70 ? -4.581 9.231 4.194 1.00 94.62 70 VAL A CA 1
ATOM 553 C C . VAL A 1 70 ? -5.564 8.075 4.013 1.00 94.62 70 VAL A C 1
ATOM 555 O O . VAL A 1 70 ? -6.445 7.889 4.854 1.00 94.62 70 VAL A O 1
ATOM 558 N N . LEU A 1 71 ? -5.384 7.250 2.976 1.00 93.62 71 LEU A N 1
ATOM 559 C CA . LEU A 1 71 ? -6.243 6.088 2.738 1.00 93.62 71 LEU A CA 1
ATOM 560 C C . LEU A 1 71 ? -6.210 5.097 3.910 1.00 93.62 71 LEU A C 1
ATOM 562 O O . LEU A 1 71 ? -7.280 4.699 4.367 1.00 93.62 71 LEU A O 1
ATOM 566 N N . LEU A 1 72 ? -5.032 4.750 4.443 1.00 94.31 72 LEU A N 1
ATOM 567 C CA . LEU A 1 72 ? -4.915 3.854 5.604 1.00 94.31 72 LEU A CA 1
ATOM 568 C C . LEU A 1 72 ? -5.554 4.448 6.863 1.00 94.31 72 LEU A C 1
ATOM 570 O O . LEU A 1 72 ? -6.290 3.753 7.561 1.00 94.31 72 LEU A O 1
ATOM 574 N N . SER A 1 73 ? -5.334 5.738 7.131 1.00 93.62 73 SER A N 1
ATOM 575 C CA . SER A 1 73 ? -5.935 6.412 8.290 1.00 93.62 73 SER A CA 1
ATOM 576 C C . SER A 1 73 ? -7.468 6.408 8.230 1.00 93.62 73 SER A C 1
ATOM 578 O O . SER A 1 73 ? -8.139 6.220 9.248 1.00 93.62 73 SER A O 1
ATOM 580 N N . ASN A 1 74 ? -8.042 6.510 7.027 1.00 92.56 74 ASN A N 1
ATOM 581 C CA . ASN A 1 74 ? -9.484 6.394 6.831 1.00 92.56 74 ASN A CA 1
ATOM 582 C C . ASN A 1 74 ? -9.979 4.965 7.098 1.00 92.56 74 ASN A C 1
ATOM 584 O O . ASN A 1 74 ? -11.063 4.798 7.652 1.00 92.56 74 ASN A O 1
ATOM 588 N N . ILE A 1 75 ? -9.191 3.935 6.761 1.00 92.38 75 ILE A N 1
ATOM 589 C CA . ILE A 1 75 ? -9.530 2.537 7.080 1.00 92.38 75 ILE A CA 1
ATOM 590 C C . ILE A 1 75 ? -9.566 2.340 8.591 1.00 92.38 75 ILE A C 1
ATOM 592 O O . ILE A 1 75 ? -10.578 1.865 9.101 1.00 92.38 75 ILE A O 1
ATOM 596 N N . TYR A 1 76 ? -8.522 2.757 9.313 1.00 92.50 76 TYR A N 1
ATOM 597 C CA . TYR A 1 76 ? -8.506 2.691 10.777 1.00 92.50 76 TYR A CA 1
ATOM 598 C C . TYR A 1 76 ? -9.690 3.445 11.392 1.00 92.50 76 TYR A C 1
ATOM 600 O O . TYR A 1 76 ? -10.410 2.887 12.218 1.00 92.50 76 TYR A O 1
ATOM 608 N N . SER A 1 77 ? -9.982 4.655 10.911 1.00 92.81 77 SER A N 1
ATOM 609 C CA . SER A 1 77 ? -11.153 5.416 11.366 1.00 92.81 77 SER A CA 1
ATOM 610 C C . SER A 1 77 ? -12.469 4.671 11.111 1.00 92.81 77 SER A C 1
ATOM 612 O O . SER A 1 77 ? -13.330 4.638 11.984 1.00 92.81 77 SER A O 1
ATOM 614 N N . SER A 1 78 ? -12.622 4.012 9.955 1.00 90.44 78 SER A N 1
ATOM 615 C CA . SER A 1 78 ? -13.823 3.222 9.625 1.00 90.44 78 SER A CA 1
ATOM 616 C C . SER A 1 78 ? -14.002 1.961 10.482 1.00 90.44 78 SER A C 1
ATOM 618 O O . SER A 1 78 ? -15.091 1.385 10.512 1.00 90.44 78 SER A O 1
ATOM 620 N N . LEU A 1 79 ? -12.937 1.535 11.165 1.00 91.38 79 LEU A N 1
ATOM 621 C CA . LEU A 1 79 ? -12.914 0.428 12.119 1.00 91.38 79 LEU A CA 1
ATOM 622 C C . LEU A 1 79 ? -13.077 0.910 13.575 1.00 91.38 79 LEU A C 1
ATOM 624 O O . LEU A 1 79 ? -12.895 0.118 14.494 1.00 91.38 79 LEU A O 1
ATOM 628 N N . GLY A 1 80 ? -13.376 2.196 13.802 1.00 93.62 80 GLY A N 1
ATOM 629 C CA . GLY A 1 80 ? -13.501 2.795 15.139 1.00 93.62 80 GLY A CA 1
ATOM 630 C C . GLY A 1 80 ? -12.164 3.113 15.820 1.00 93.62 80 GLY A C 1
ATOM 631 O O . GLY A 1 80 ? -12.134 3.565 16.961 1.00 93.62 80 GLY A O 1
ATOM 632 N N . LYS A 1 81 ? -11.038 2.912 15.126 1.00 94.25 81 LYS A N 1
ATOM 633 C CA . LYS A 1 81 ? -9.676 3.098 15.646 1.00 94.25 81 LYS A CA 1
ATOM 634 C C . LYS A 1 81 ? -9.189 4.536 15.438 1.00 94.25 81 LYS A C 1
ATOM 636 O O . LYS A 1 81 ? -8.180 4.779 14.779 1.00 94.25 81 LYS A O 1
ATOM 641 N N . HIS A 1 82 ? -9.940 5.510 15.949 1.00 93.38 82 HIS A N 1
ATOM 642 C CA . HIS A 1 82 ? -9.717 6.933 15.659 1.00 93.38 82 HIS A CA 1
ATOM 643 C C . HIS A 1 82 ? -8.356 7.460 16.151 1.00 93.38 82 HIS A C 1
ATOM 645 O O . HIS A 1 82 ? -7.660 8.143 15.400 1.00 93.38 82 HIS A O 1
ATOM 651 N N . GLU A 1 83 ? -7.934 7.100 17.367 1.00 95.12 83 GLU A N 1
ATOM 652 C CA . GLU A 1 83 ? -6.627 7.523 17.901 1.00 95.12 83 GLU A CA 1
ATOM 653 C C . GLU A 1 83 ? -5.449 6.868 17.170 1.00 95.12 83 GLU A C 1
ATOM 655 O O . GLU A 1 83 ? -4.447 7.526 16.878 1.00 95.12 83 GLU A O 1
ATOM 660 N N . GLU A 1 84 ? -5.584 5.593 16.792 1.00 94.19 84 GLU A N 1
ATOM 661 C CA . GLU A 1 84 ? -4.589 4.900 15.967 1.00 94.19 84 GLU A CA 1
ATOM 662 C C . GLU A 1 84 ? -4.487 5.556 14.584 1.00 94.19 84 GLU A C 1
ATOM 664 O O . GLU A 1 84 ? -3.385 5.775 14.087 1.00 94.19 84 GLU A O 1
ATOM 669 N N . ALA A 1 85 ? -5.620 5.938 13.982 1.00 94.19 85 ALA A N 1
ATOM 670 C CA . ALA A 1 85 ? -5.658 6.634 12.700 1.00 94.19 85 ALA A CA 1
ATOM 671 C C . ALA A 1 85 ? -4.919 7.976 12.743 1.00 94.19 85 ALA A C 1
ATOM 673 O O . ALA A 1 85 ? -4.129 8.276 11.843 1.00 94.19 85 ALA A O 1
ATOM 674 N N . LYS A 1 86 ? -5.166 8.772 13.790 1.00 94.81 86 LYS A N 1
ATOM 675 C CA . LYS A 1 86 ? -4.526 10.074 13.996 1.00 94.81 86 LYS A CA 1
ATOM 676 C C . LYS A 1 86 ? -3.025 9.917 14.222 1.00 94.81 86 LYS A C 1
ATOM 678 O O . LYS A 1 86 ? -2.242 10.528 13.499 1.00 94.81 86 LYS A O 1
ATOM 683 N N . THR A 1 87 ? -2.638 9.048 15.157 1.00 95.38 87 THR A N 1
ATOM 684 C CA . THR A 1 87 ? -1.233 8.767 15.485 1.00 95.38 87 THR A CA 1
ATOM 685 C C . THR A 1 87 ? -0.470 8.249 14.267 1.00 95.38 87 THR A C 1
ATOM 687 O O . THR A 1 87 ? 0.592 8.768 13.931 1.00 95.38 87 THR A O 1
ATOM 690 N N . PHE A 1 88 ? -1.034 7.275 13.545 1.00 93.81 88 PHE A N 1
ATOM 691 C CA . PHE A 1 88 ? -0.432 6.738 12.325 1.00 93.81 88 PHE A CA 1
ATOM 692 C C . PHE A 1 88 ? -0.220 7.830 11.275 1.00 93.81 88 PHE A C 1
ATOM 694 O O . PHE A 1 88 ? 0.870 7.942 10.713 1.00 93.81 88 PHE A O 1
ATOM 701 N N . ARG A 1 89 ? -1.247 8.651 11.023 1.00 94.38 89 ARG A N 1
ATOM 702 C CA . ARG A 1 89 ? -1.172 9.721 10.029 1.00 94.38 89 ARG A CA 1
ATOM 703 C C . ARG A 1 89 ? -0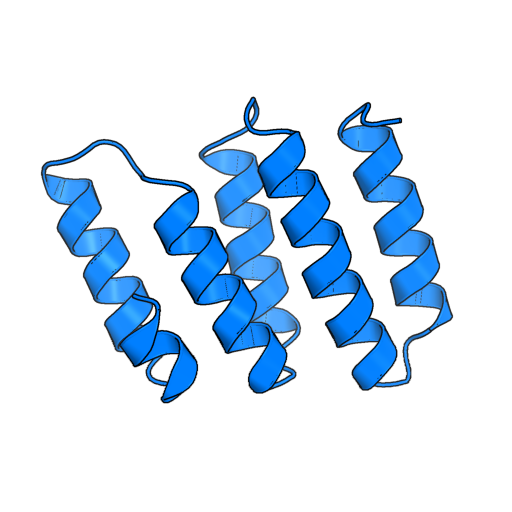.094 10.739 10.379 1.00 94.38 89 ARG A C 1
ATOM 705 O O . ARG A 1 89 ? 0.724 11.041 9.517 1.00 94.38 89 ARG A O 1
ATOM 712 N N . SER A 1 90 ? -0.086 11.248 11.610 1.00 94.56 90 SER A N 1
ATOM 713 C CA . SER A 1 90 ? 0.905 12.231 12.058 1.00 94.56 90 SER A CA 1
ATOM 714 C C . SER A 1 90 ? 2.329 11.698 11.904 1.00 94.56 90 SER A C 1
ATOM 716 O O . SER A 1 90 ? 3.131 12.325 11.217 1.00 94.56 90 SER A O 1
ATOM 718 N N . ASN A 1 91 ? 2.602 10.497 12.425 1.00 94.75 91 ASN A N 1
ATOM 719 C CA . ASN A 1 91 ? 3.938 9.901 12.377 1.00 94.75 91 ASN A CA 1
ATOM 720 C C . ASN A 1 91 ? 4.416 9.666 10.938 1.00 94.75 91 ASN A C 1
ATOM 722 O O . ASN A 1 91 ? 5.572 9.921 10.616 1.00 94.75 91 ASN A O 1
ATOM 726 N N . GLN A 1 92 ? 3.541 9.172 10.054 1.00 94.25 92 GLN A N 1
ATOM 727 C CA . GLN A 1 92 ? 3.935 8.881 8.674 1.00 94.25 92 GLN A CA 1
ATOM 728 C C . GLN A 1 92 ? 4.125 10.143 7.826 1.00 94.25 92 GLN A C 1
ATOM 730 O O . GLN A 1 92 ? 5.020 10.169 6.989 1.00 94.25 92 GLN A O 1
ATOM 735 N N . ILE A 1 93 ? 3.310 11.184 8.013 1.00 93.06 93 ILE A N 1
ATOM 736 C CA . ILE A 1 93 ? 3.477 12.447 7.275 1.00 93.06 93 ILE A CA 1
ATOM 737 C C . ILE A 1 93 ? 4.777 13.149 7.686 1.00 93.06 93 ILE A C 1
ATOM 739 O O . ILE A 1 93 ? 5.515 13.615 6.815 1.00 93.06 93 ILE A O 1
ATOM 743 N N . GLU A 1 94 ? 5.094 13.145 8.983 1.00 93.69 94 GLU A N 1
ATOM 744 C CA . GLU A 1 94 ? 6.372 13.640 9.501 1.00 93.69 94 GLU A CA 1
ATOM 745 C C . GLU A 1 94 ? 7.558 12.855 8.920 1.00 93.69 94 GLU A C 1
ATOM 747 O O . GLU A 1 94 ? 8.483 13.460 8.382 1.00 93.69 94 GLU A O 1
ATOM 752 N N . GLU A 1 95 ? 7.495 11.516 8.928 1.00 92.19 95 GLU A N 1
ATOM 753 C CA . GLU A 1 95 ? 8.534 10.643 8.360 1.00 92.19 95 GLU A CA 1
ATOM 754 C C . GLU A 1 95 ? 8.779 10.916 6.864 1.00 92.19 95 GLU A C 1
ATOM 756 O O . GLU A 1 95 ? 9.918 10.912 6.397 1.00 92.19 95 GLU A O 1
ATOM 761 N N . LEU A 1 96 ? 7.719 11.179 6.094 1.00 91.94 96 LEU A N 1
ATOM 762 C CA . LEU A 1 96 ? 7.833 11.505 4.670 1.00 91.94 96 LEU A CA 1
ATOM 763 C C . LEU A 1 96 ? 8.395 12.923 4.430 1.00 91.94 96 LEU A C 1
ATOM 765 O O . LEU A 1 96 ? 8.865 13.230 3.324 1.00 91.94 96 LEU A O 1
ATOM 769 N N . GLY A 1 97 ? 8.371 13.789 5.448 1.00 89.75 97 GLY A N 1
ATOM 770 C CA . GLY A 1 97 ? 8.755 15.195 5.347 1.00 89.75 97 GLY A CA 1
ATOM 771 C C . GLY A 1 97 ? 7.828 15.993 4.427 1.00 89.75 97 GLY A C 1
ATOM 772 O O . GLY A 1 97 ? 8.289 16.897 3.730 1.00 89.75 97 GLY A O 1
ATOM 773 N N . VAL A 1 98 ? 6.549 15.615 4.370 1.00 80.25 98 VAL A N 1
ATOM 774 C CA . VAL A 1 98 ? 5.513 16.308 3.592 1.00 80.25 98 VAL A CA 1
ATOM 775 C C . VAL A 1 98 ? 4.806 17.275 4.543 1.00 80.25 98 VAL A C 1
ATOM 777 O O . VAL A 1 98 ? 4.351 16.855 5.603 1.00 80.25 98 VAL A O 1
ATOM 780 N N . LYS A 1 99 ? 4.777 18.569 4.203 1.00 57.84 99 LYS A N 1
ATOM 781 C CA . LYS A 1 99 ? 4.112 19.617 4.996 1.00 57.84 99 LYS A CA 1
ATOM 782 C C . LYS A 1 99 ? 2.680 19.837 4.532 1.00 57.84 99 LYS A C 1
ATOM 784 O O . LYS A 1 99 ? 2.466 19.798 3.301 1.00 57.84 99 LYS A O 1
#